Protein AF-A0A067E383-F1 (afdb_monomer_lite)

Sequence (70 aa):
MFGDCSFWPCFGDRQTESEVDPVLLVSGMGGSVLHAKRKKLGCETRVWVRILLAELEFKRKVWSRYNPKT

Structure (mmCIF, N/CA/C/O backbone):
data_AF-A0A067E383-F1
#
_entry.id   AF-A0A067E383-F1
#
loop_
_atom_site.group_PDB
_atom_site.id
_atom_site.type_symbol
_atom_site.label_atom_id
_atom_site.label_alt_id
_atom_site.label_comp_id
_atom_site.label_asym_id
_atom_site.label_entity_id
_atom_site.label_seq_id
_atom_site.pdbx_PDB_ins_code
_atom_site.Cartn_x
_atom_site.Cartn_y
_atom_site.Cartn_z
_atom_site.occupancy
_atom_site.B_iso_or_equiv
_atom_site.auth_seq_id
_atom_site.auth_comp_id
_atom_site.auth_asym_id
_atom_site.auth_atom_id
_atom_site.pdbx_PDB_model_num
ATOM 1 N N . MET A 1 1 ? 4.088 -25.491 -47.893 1.00 40.19 1 MET A N 1
ATOM 2 C CA . MET A 1 1 ? 3.998 -24.090 -48.353 1.00 40.19 1 MET A CA 1
ATOM 3 C C . MET A 1 1 ? 3.369 -23.299 -47.222 1.00 40.19 1 MET A C 1
ATOM 5 O O . MET A 1 1 ? 2.294 -23.670 -46.776 1.00 40.19 1 MET A O 1
ATOM 9 N N . PHE A 1 2 ? 4.141 -22.349 -46.697 1.00 37.84 2 PHE A N 1
ATOM 10 C CA . PHE A 1 2 ? 3.850 -21.463 -45.566 1.00 37.84 2 PHE A CA 1
ATOM 11 C C . PHE A 1 2 ? 2.647 -20.548 -45.827 1.00 37.84 2 PHE A C 1
ATOM 13 O O . PHE A 1 2 ? 2.376 -20.206 -46.977 1.00 37.84 2 PHE A O 1
ATOM 20 N N . GLY A 1 3 ? 1.992 -20.098 -44.757 1.00 41.06 3 GLY A N 1
ATOM 21 C CA . GLY A 1 3 ? 0.960 -19.067 -44.825 1.00 41.06 3 GLY A CA 1
ATOM 22 C C . GLY A 1 3 ? 0.521 -18.588 -43.445 1.00 41.06 3 GLY A C 1
ATOM 23 O O . GLY A 1 3 ? -0.663 -18.647 -43.135 1.00 41.06 3 GLY A O 1
ATOM 24 N N . ASP A 1 4 ? 1.480 -18.169 -42.617 1.00 46.75 4 ASP A N 1
ATOM 25 C CA . ASP A 1 4 ? 1.244 -17.594 -41.291 1.00 46.75 4 ASP A CA 1
ATOM 26 C C . ASP A 1 4 ? 0.537 -16.234 -41.396 1.00 46.75 4 ASP A C 1
ATOM 28 O O . ASP A 1 4 ? 1.054 -15.281 -41.981 1.00 46.75 4 ASP A O 1
ATOM 32 N N . CYS A 1 5 ? -0.645 -16.119 -40.787 1.00 48.34 5 CYS A N 1
ATOM 33 C CA . CYS A 1 5 ? -1.311 -14.841 -40.545 1.00 48.34 5 CYS A CA 1
ATOM 34 C C . CYS A 1 5 ? -0.930 -14.305 -39.157 1.00 48.34 5 CYS A C 1
ATOM 36 O O . CYS A 1 5 ? -1.725 -14.371 -38.222 1.00 48.34 5 CYS A O 1
ATOM 38 N N . SER A 1 6 ? 0.267 -13.729 -39.037 1.00 50.03 6 SER A N 1
ATOM 39 C CA . SER A 1 6 ? 0.690 -12.953 -37.861 1.00 50.03 6 SER A CA 1
ATOM 40 C C . SER A 1 6 ? 0.620 -11.454 -38.167 1.00 50.03 6 SER A C 1
ATOM 42 O O . SER A 1 6 ? 1.608 -10.817 -38.522 1.00 50.03 6 SER A O 1
ATOM 44 N N . PHE A 1 7 ? -0.579 -10.874 -38.052 1.00 47.78 7 PHE A N 1
ATOM 45 C CA . PHE A 1 7 ? -0.827 -9.434 -38.202 1.00 47.78 7 PHE A CA 1
ATOM 46 C C . PHE A 1 7 ? -0.583 -8.701 -36.867 1.00 47.78 7 PHE A C 1
ATOM 48 O O . PHE A 1 7 ? -1.518 -8.215 -36.243 1.00 47.78 7 PHE A O 1
ATOM 55 N N . TRP A 1 8 ? 0.673 -8.641 -36.406 1.00 45.88 8 TRP A N 1
ATOM 56 C CA . TRP A 1 8 ? 1.145 -7.656 -35.416 1.00 45.88 8 TRP A CA 1
ATOM 57 C C . TRP A 1 8 ? 2.669 -7.473 -35.526 1.00 45.88 8 TRP A C 1
ATOM 59 O O . TRP A 1 8 ? 3.400 -8.446 -35.370 1.00 45.88 8 TRP A O 1
ATOM 69 N N . PRO A 1 9 ? 3.189 -6.246 -35.735 1.00 46.69 9 PRO A N 1
ATOM 70 C CA . PRO A 1 9 ? 4.602 -6.020 -36.052 1.00 46.69 9 PRO A CA 1
ATOM 71 C C . PRO A 1 9 ? 5.535 -6.040 -34.825 1.00 46.69 9 PRO A C 1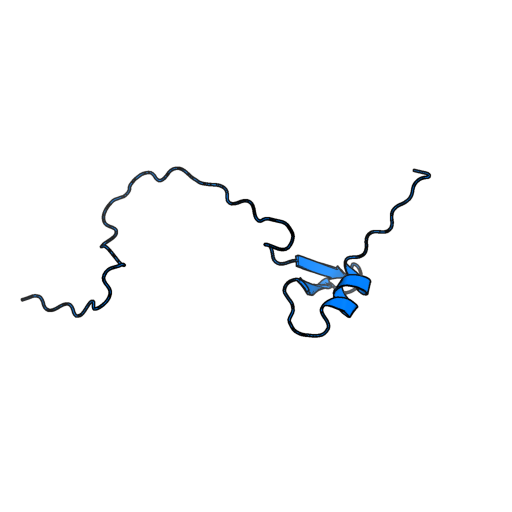
ATOM 73 O O . PRO A 1 9 ? 6.695 -5.662 -34.941 1.00 46.69 9 PRO A O 1
ATOM 76 N N . CYS A 1 10 ? 5.054 -6.455 -33.645 1.00 53.06 10 CYS A N 1
ATOM 77 C CA . CYS A 1 10 ? 5.808 -6.358 -32.386 1.00 53.06 10 CYS A CA 1
ATOM 78 C C . CYS A 1 10 ? 6.166 -7.705 -31.737 1.00 53.06 10 CYS A C 1
ATOM 80 O O . CYS A 1 10 ? 6.853 -7.708 -30.719 1.00 53.06 10 CYS A O 1
ATOM 82 N N . PHE A 1 11 ? 5.726 -8.840 -32.285 1.00 53.50 11 PHE A N 1
ATOM 83 C CA . PHE A 1 11 ? 6.107 -10.159 -31.772 1.00 53.50 11 PHE A CA 1
ATOM 84 C C . PHE A 1 11 ? 7.095 -10.805 -32.737 1.00 53.50 11 PHE A C 1
ATOM 86 O O . PHE A 1 11 ? 6.736 -11.647 -33.550 1.00 53.50 11 PHE A O 1
ATOM 93 N N . GLY A 1 12 ? 8.345 -10.345 -32.667 1.00 50.50 12 GLY A N 1
ATOM 94 C CA . GLY A 1 12 ? 9.459 -11.033 -33.304 1.00 50.50 12 GLY A CA 1
ATOM 95 C C . GLY A 1 12 ? 9.628 -12.433 -32.714 1.00 50.50 12 GLY A C 1
ATOM 96 O O . GLY A 1 12 ? 9.511 -12.619 -31.498 1.00 50.50 12 GLY A O 1
ATOM 97 N N . ASP A 1 13 ? 9.902 -13.400 -33.587 1.00 55.75 13 ASP A N 1
ATOM 98 C CA . ASP A 1 13 ? 10.285 -14.763 -33.229 1.00 55.75 13 ASP A CA 1
ATOM 99 C C . ASP A 1 13 ? 11.435 -14.747 -32.216 1.00 55.75 13 ASP A C 1
ATOM 101 O O . ASP A 1 13 ? 12.550 -14.313 -32.511 1.00 55.75 13 ASP A O 1
ATOM 105 N N . ARG A 1 14 ? 11.188 -15.234 -30.996 1.00 57.75 14 ARG A N 1
ATOM 106 C CA . ARG A 1 14 ? 12.245 -15.426 -29.993 1.00 57.75 14 ARG A CA 1
ATOM 107 C C . ARG A 1 14 ? 12.901 -16.785 -30.210 1.00 57.75 14 ARG A C 1
ATOM 109 O O . ARG A 1 14 ? 12.671 -17.714 -29.443 1.00 57.75 14 ARG A O 1
ATOM 116 N N . GLN A 1 15 ? 13.736 -16.893 -31.239 1.00 57.22 15 GLN A N 1
ATOM 117 C CA . GLN A 1 15 ? 14.794 -17.904 -31.278 1.00 57.22 15 GLN A CA 1
ATOM 118 C C . GLN A 1 15 ? 16.119 -17.255 -30.905 1.00 57.22 15 GLN A C 1
ATOM 120 O O . GLN A 1 15 ? 16.736 -16.586 -31.725 1.00 57.22 15 GLN A O 1
ATOM 125 N N . THR A 1 16 ? 16.533 -17.447 -29.658 1.00 51.31 16 THR A N 1
ATOM 126 C CA . THR A 1 16 ? 17.869 -17.896 -29.231 1.00 51.31 16 THR A CA 1
ATOM 127 C C . THR A 1 16 ? 17.960 -17.702 -27.728 1.00 51.31 16 THR A C 1
ATOM 129 O O . THR A 1 16 ? 17.495 -16.704 -27.179 1.00 51.31 16 THR A O 1
ATOM 132 N N . GLU A 1 17 ? 18.535 -18.695 -27.065 1.00 60.09 17 GLU A N 1
ATOM 133 C CA . GLU A 1 17 ? 18.988 -18.647 -25.683 1.00 60.09 17 GLU A CA 1
ATOM 134 C C . GLU A 1 17 ? 20.084 -17.577 -25.561 1.00 60.09 17 GLU A C 1
ATOM 136 O O . GLU A 1 17 ? 21.272 -17.865 -25.506 1.00 60.09 17 GLU A O 1
ATOM 141 N N . SER A 1 18 ? 19.694 -16.305 -25.601 1.00 64.00 18 SER A N 1
ATOM 142 C CA . SER A 1 18 ? 20.521 -15.220 -25.103 1.00 64.00 18 SER A CA 1
ATOM 143 C C . SER A 1 18 ? 20.478 -15.322 -23.587 1.00 64.00 18 SER A C 1
ATOM 145 O O . SER A 1 18 ? 19.395 -15.229 -23.007 1.00 64.00 18 SER A O 1
ATOM 147 N N . GLU A 1 19 ? 21.626 -15.544 -22.959 1.00 73.88 19 GLU A N 1
ATOM 148 C CA . GLU A 1 19 ? 21.815 -15.424 -21.517 1.00 73.88 19 GLU A CA 1
ATOM 149 C C . GLU A 1 19 ? 21.435 -13.983 -21.126 1.00 73.88 19 GLU A C 1
ATOM 151 O O . GLU A 1 19 ? 22.198 -13.042 -21.324 1.00 73.88 19 GLU A O 1
ATOM 156 N N . VAL A 1 20 ? 20.171 -13.771 -20.743 1.00 82.81 20 VAL A N 1
ATOM 157 C CA . VAL A 1 20 ? 19.645 -12.434 -20.447 1.00 82.81 20 VAL A CA 1
ATOM 158 C C . VAL A 1 20 ? 20.099 -12.050 -19.049 1.00 82.81 20 VAL A C 1
ATOM 160 O O . VAL A 1 20 ? 19.805 -12.770 -18.092 1.00 82.81 20 VAL A O 1
ATOM 163 N N . ASP A 1 21 ? 20.743 -10.891 -18.921 1.00 88.88 21 ASP A N 1
ATOM 164 C CA . ASP A 1 21 ? 21.088 -10.342 -17.615 1.00 88.88 21 ASP A CA 1
ATOM 165 C C . ASP A 1 21 ? 19.814 -10.111 -16.779 1.00 88.88 21 ASP A C 1
ATOM 167 O O . ASP A 1 21 ? 18.874 -9.447 -17.238 1.00 88.88 21 ASP A O 1
ATOM 171 N N . PRO A 1 22 ? 19.738 -10.638 -15.545 1.00 92.38 22 PRO A N 1
ATOM 172 C CA . PRO A 1 22 ? 18.575 -10.433 -14.698 1.00 92.38 22 PRO A CA 1
ATOM 173 C C . PRO A 1 22 ? 18.477 -8.959 -14.282 1.00 92.38 22 PRO A C 1
ATOM 175 O O . PRO A 1 22 ? 19.396 -8.398 -13.688 1.00 92.38 22 PRO A O 1
ATOM 178 N N . VAL A 1 23 ? 17.326 -8.336 -14.539 1.00 93.69 23 VAL A N 1
ATOM 179 C CA . VAL A 1 23 ? 17.042 -6.950 -14.138 1.00 93.69 23 VAL A CA 1
ATOM 180 C C . VAL A 1 23 ? 16.060 -6.932 -12.966 1.00 93.69 23 VAL A C 1
ATOM 182 O O . VAL A 1 23 ? 15.020 -7.591 -13.002 1.00 93.69 23 VAL A O 1
ATOM 185 N N . LEU A 1 24 ? 16.363 -6.136 -11.934 1.00 94.44 24 LEU A N 1
ATOM 186 C CA . LEU A 1 24 ? 15.461 -5.885 -10.809 1.00 94.44 24 LEU A CA 1
ATOM 187 C C . LEU A 1 24 ? 14.621 -4.628 -11.062 1.00 94.44 24 LEU A C 1
ATOM 189 O O . LEU A 1 24 ? 15.153 -3.535 -11.243 1.00 94.44 24 LEU A O 1
ATOM 193 N N . LEU A 1 25 ? 13.299 -4.774 -11.004 1.00 95.38 25 LEU A N 1
ATOM 194 C CA . LEU A 1 25 ? 12.364 -3.657 -11.106 1.00 95.38 25 LEU A CA 1
ATOM 195 C C . LEU A 1 25 ? 11.999 -3.143 -9.713 1.00 95.38 25 LEU A C 1
ATOM 197 O O . LEU A 1 25 ? 11.537 -3.902 -8.861 1.00 95.38 25 LEU A O 1
ATOM 201 N N . VAL A 1 26 ? 12.155 -1.838 -9.503 1.00 96.06 26 VAL A N 1
ATOM 202 C CA . VAL A 1 26 ? 11.749 -1.160 -8.268 1.00 96.06 26 VAL A CA 1
ATOM 203 C C . VAL A 1 26 ? 10.555 -0.266 -8.572 1.00 96.06 26 VAL A C 1
ATOM 205 O O . VAL A 1 26 ? 10.642 0.655 -9.381 1.00 96.06 26 VAL A O 1
ATOM 208 N N . SER A 1 27 ? 9.423 -0.534 -7.923 1.00 95.31 27 SER A N 1
ATOM 209 C CA . SER A 1 27 ? 8.230 0.300 -8.058 1.00 95.31 27 SER A CA 1
ATOM 210 C C . SER A 1 27 ? 8.360 1.585 -7.239 1.00 95.31 27 SER A C 1
ATOM 212 O O . SER A 1 27 ? 8.815 1.544 -6.095 1.00 95.31 27 SER A O 1
ATOM 214 N N . GLY A 1 28 ? 7.867 2.703 -7.773 1.00 95.19 28 GLY A N 1
ATOM 215 C CA . GLY A 1 28 ? 7.703 3.944 -7.013 1.00 95.19 28 GLY A CA 1
ATOM 216 C C . GLY A 1 28 ? 6.639 3.848 -5.909 1.00 95.19 28 GLY A C 1
ATOM 217 O O . GLY A 1 28 ? 6.013 2.805 -5.696 1.00 95.19 28 GLY A O 1
ATOM 218 N N . MET A 1 29 ? 6.400 4.961 -5.209 1.00 92.12 29 MET A N 1
ATOM 219 C CA . MET A 1 29 ? 5.368 5.035 -4.167 1.00 92.12 29 MET A CA 1
ATOM 220 C C . MET A 1 29 ? 3.993 4.647 -4.727 1.00 92.12 29 MET A C 1
ATOM 222 O O . MET A 1 29 ? 3.527 5.223 -5.705 1.00 92.12 29 MET A O 1
ATOM 226 N N . GLY A 1 30 ? 3.349 3.654 -4.110 1.00 89.06 30 GLY A N 1
ATOM 227 C CA . GLY A 1 30 ? 2.050 3.144 -4.558 1.00 89.06 30 GLY A CA 1
ATOM 228 C C . GLY A 1 30 ? 2.087 2.322 -5.854 1.00 89.06 30 GLY A C 1
ATOM 229 O O . GLY A 1 30 ? 1.032 1.907 -6.323 1.00 89.06 30 GLY A O 1
ATOM 230 N N . GLY A 1 31 ? 3.263 2.036 -6.420 1.00 93.31 31 GLY A N 1
ATOM 231 C CA . GLY A 1 31 ? 3.400 1.253 -7.654 1.00 93.31 31 GLY A CA 1
ATOM 232 C C . GLY A 1 31 ? 3.269 -0.264 -7.472 1.00 93.31 31 GLY A C 1
ATOM 233 O O . GLY A 1 31 ? 3.377 -1.005 -8.443 1.00 93.31 31 GLY A O 1
ATOM 234 N N . SER A 1 32 ? 3.050 -0.738 -6.245 1.00 91.75 32 SER A N 1
ATOM 235 C CA . SER A 1 32 ? 2.930 -2.157 -5.910 1.00 91.75 32 SER A CA 1
ATOM 236 C C . SER A 1 32 ? 1.617 -2.453 -5.194 1.00 91.75 32 SER A C 1
ATOM 238 O O . SER A 1 32 ? 1.041 -1.594 -4.536 1.00 91.75 32 SER A O 1
ATOM 240 N N . VAL A 1 33 ? 1.118 -3.681 -5.329 1.00 92.69 33 VAL A N 1
ATOM 241 C CA . VAL A 1 33 ? -0.096 -4.141 -4.640 1.00 92.69 33 VAL A CA 1
ATOM 242 C C . VAL A 1 33 ? 0.240 -4.443 -3.178 1.00 92.69 33 VAL A C 1
ATOM 244 O O . VAL A 1 33 ? 1.201 -5.149 -2.891 1.00 92.69 33 VAL A O 1
ATOM 247 N N . LEU A 1 34 ? -0.579 -3.947 -2.251 1.00 91.81 34 LEU A N 1
ATOM 248 C CA . LEU A 1 34 ? -0.458 -4.208 -0.821 1.00 91.81 34 LEU A CA 1
ATOM 249 C C . LEU A 1 34 ? -1.619 -5.068 -0.328 1.00 91.81 34 LEU A C 1
ATOM 251 O O . LEU A 1 34 ? -2.799 -4.768 -0.547 1.00 91.81 34 LEU A O 1
ATOM 255 N N . HIS A 1 35 ? -1.267 -6.099 0.427 1.00 91.00 35 HIS A N 1
ATOM 256 C CA . HIS A 1 35 ? -2.195 -6.973 1.123 1.00 91.00 35 HIS A CA 1
ATOM 257 C C . HIS A 1 35 ? -2.003 -6.854 2.638 1.00 91.00 35 HIS A C 1
ATOM 259 O O . HIS A 1 35 ? -0.885 -6.777 3.138 1.00 91.00 35 HIS A O 1
ATOM 265 N N . ALA A 1 36 ? -3.110 -6.824 3.379 1.00 89.50 36 ALA A N 1
ATOM 266 C CA . ALA A 1 36 ? -3.113 -6.799 4.834 1.00 89.50 36 ALA A CA 1
ATOM 267 C C . ALA A 1 36 ? -3.634 -8.130 5.380 1.00 89.50 36 ALA A C 1
ATOM 269 O O . ALA A 1 36 ? -4.717 -8.584 5.000 1.00 89.50 36 ALA A O 1
ATOM 270 N N . LYS A 1 37 ? -2.897 -8.717 6.326 1.0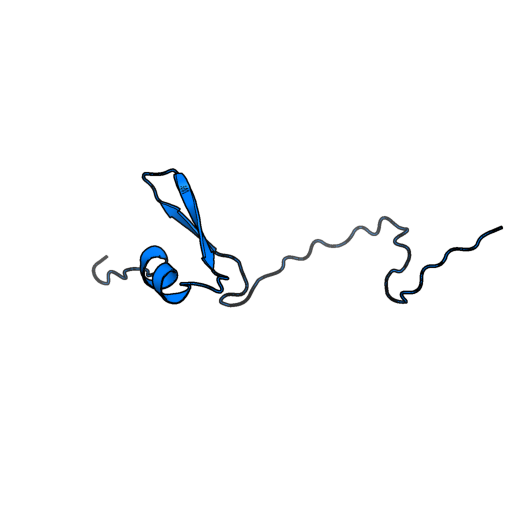0 89.62 37 LYS A N 1
ATOM 271 C CA . LYS A 1 37 ? -3.267 -9.964 7.005 1.00 89.62 37 LYS A CA 1
ATOM 272 C C . LYS A 1 37 ? -3.691 -9.684 8.442 1.00 89.62 37 LYS A C 1
ATOM 274 O O . LYS A 1 37 ? -2.963 -9.055 9.211 1.00 89.62 37 LYS A O 1
ATOM 279 N N . ARG A 1 38 ? -4.868 -10.173 8.842 1.00 81.31 38 ARG A N 1
ATOM 280 C CA . ARG A 1 38 ? -5.299 -10.102 10.248 1.00 81.31 38 ARG A CA 1
ATOM 281 C C . ARG A 1 38 ? -4.738 -11.287 11.030 1.00 81.31 38 ARG A C 1
ATOM 283 O O . ARG A 1 38 ? -5.048 -12.431 10.713 1.00 81.31 38 ARG A O 1
ATOM 290 N N . LYS A 1 39 ? -4.003 -11.003 12.115 1.00 78.31 39 LYS A N 1
ATOM 291 C CA . LYS A 1 39 ? -3.362 -12.014 12.985 1.00 78.31 39 LYS A CA 1
ATOM 292 C C . LYS A 1 39 ? -4.310 -13.123 13.464 1.00 78.31 39 LYS A C 1
ATOM 294 O O . LYS A 1 39 ? -3.878 -14.253 13.615 1.00 78.31 39 LYS A O 1
ATOM 299 N N . LYS A 1 40 ? -5.586 -12.801 13.707 1.00 74.25 40 LYS A N 1
ATOM 300 C CA . LYS A 1 40 ? -6.547 -13.728 14.330 1.00 74.25 40 LYS A CA 1
ATOM 301 C C . LYS A 1 40 ? -7.310 -14.632 13.362 1.00 74.25 40 LYS A C 1
ATOM 303 O O . LYS A 1 40 ? -7.814 -15.653 13.797 1.00 74.25 40 LYS A O 1
ATOM 308 N N . LEU A 1 41 ? -7.466 -14.239 12.097 1.00 70.44 41 LEU A N 1
ATOM 309 C CA . LEU A 1 41 ? -8.438 -14.879 11.195 1.00 70.44 41 LEU A CA 1
ATOM 310 C C . LEU A 1 41 ? -7.808 -15.487 9.944 1.00 70.44 41 LEU A C 1
ATOM 312 O O . LEU A 1 41 ? -8.527 -16.045 9.129 1.00 70.44 41 LEU A O 1
ATOM 316 N N . GLY A 1 42 ? -6.496 -15.339 9.740 1.00 76.88 42 GLY A N 1
ATOM 317 C CA . GLY A 1 42 ? -5.817 -15.823 8.532 1.00 76.88 42 GLY A CA 1
ATOM 318 C C . GLY A 1 42 ? -6.217 -15.096 7.241 1.00 76.88 42 GLY A C 1
ATOM 319 O O . GLY A 1 42 ? -5.446 -15.119 6.290 1.00 76.88 42 GLY A O 1
ATOM 320 N N . CYS A 1 43 ? -7.356 -14.395 7.224 1.00 79.81 43 CYS A N 1
ATOM 321 C CA . CYS A 1 43 ? -7.853 -13.664 6.072 1.00 79.81 43 CYS A CA 1
ATOM 322 C C . CYS A 1 43 ? -6.884 -12.564 5.639 1.00 79.81 43 CYS A C 1
ATOM 324 O O . CYS A 1 43 ? -6.534 -11.655 6.408 1.00 79.81 43 CYS A O 1
ATOM 326 N N . GLU A 1 44 ? -6.524 -12.642 4.367 1.00 87.94 44 GLU A N 1
ATOM 327 C CA . GLU A 1 44 ? -5.775 -11.639 3.639 1.00 87.94 44 GLU A CA 1
ATOM 328 C C . GLU A 1 44 ? -6.750 -10.746 2.870 1.00 87.94 44 GLU A C 1
ATOM 330 O O . GLU A 1 44 ? -7.708 -11.207 2.253 1.00 87.94 44 GLU A O 1
ATOM 335 N N . THR A 1 45 ? -6.554 -9.434 2.941 1.00 88.25 45 THR A N 1
ATOM 336 C CA . THR A 1 45 ? -7.364 -8.469 2.195 1.00 88.25 45 THR A CA 1
ATOM 337 C C . THR A 1 45 ? -6.443 -7.564 1.399 1.00 88.25 45 THR A C 1
ATOM 339 O O . THR A 1 45 ? -5.566 -6.933 1.985 1.00 88.25 45 THR A O 1
ATOM 342 N N . ARG A 1 46 ? -6.661 -7.442 0.086 1.00 89.81 46 ARG A N 1
ATOM 343 C CA . ARG A 1 46 ? -5.989 -6.418 -0.727 1.00 89.81 46 ARG A CA 1
ATOM 344 C C . ARG A 1 46 ? -6.395 -5.046 -0.213 1.00 89.81 46 ARG A C 1
ATOM 346 O O . ARG A 1 46 ? -7.580 -4.755 -0.209 1.00 89.81 46 ARG A O 1
ATOM 353 N N . VAL A 1 47 ? -5.458 -4.221 0.231 1.00 90.44 47 VAL A N 1
ATOM 354 C CA . VAL A 1 47 ? -5.730 -2.854 0.716 1.00 90.44 47 VAL A CA 1
ATOM 355 C C . VAL A 1 47 ? -5.373 -1.798 -0.326 1.00 90.44 47 VAL A C 1
ATOM 357 O O . VAL A 1 47 ? -5.981 -0.734 -0.336 1.00 90.44 47 VAL A O 1
ATOM 360 N N . TRP A 1 48 ? -4.472 -2.128 -1.251 1.00 91.38 48 TRP A N 1
ATOM 361 C CA . TRP A 1 48 ? -4.055 -1.289 -2.374 1.00 91.38 48 TRP A CA 1
ATOM 362 C C . TRP A 1 48 ? -3.590 -2.195 -3.529 1.00 91.38 48 TRP A C 1
ATOM 364 O O . TRP A 1 48 ? -3.039 -3.253 -3.267 1.00 91.38 48 TRP A O 1
ATOM 374 N N . VAL A 1 49 ? -3.795 -1.911 -4.812 1.00 89.12 49 VAL A N 1
ATOM 375 C CA . VAL A 1 49 ? -4.632 -0.869 -5.420 1.00 89.12 49 VAL A CA 1
ATOM 376 C C . VAL A 1 49 ? -6.101 -1.323 -5.377 1.00 89.12 49 VAL A C 1
ATOM 378 O O . VAL A 1 49 ? -6.407 -2.473 -5.705 1.00 89.12 49 VAL A O 1
ATOM 381 N N . ARG A 1 50 ? -7.021 -0.454 -4.940 1.00 85.38 50 ARG A N 1
ATOM 382 C CA . ARG A 1 50 ? -8.468 -0.739 -4.863 1.00 85.38 50 ARG A CA 1
ATOM 383 C C . ARG A 1 50 ? -9.279 0.408 -5.453 1.00 85.38 50 ARG A C 1
ATOM 385 O O . ARG A 1 50 ? -8.920 1.561 -5.262 1.00 85.38 50 ARG A O 1
ATOM 392 N N . ILE A 1 51 ? -10.402 0.071 -6.088 1.00 82.75 51 ILE A N 1
ATOM 393 C CA . ILE A 1 51 ? -11.367 1.048 -6.620 1.00 82.75 51 ILE A CA 1
ATOM 394 C C . ILE A 1 51 ? -12.398 1.429 -5.544 1.00 82.75 51 ILE A C 1
ATOM 396 O O . ILE A 1 51 ? -12.718 2.597 -5.367 1.00 82.75 51 ILE A O 1
ATOM 400 N N . LEU A 1 52 ? -12.893 0.447 -4.781 1.00 84.50 52 LEU A N 1
ATOM 401 C CA . LEU A 1 52 ? -13.942 0.646 -3.777 1.00 84.50 52 LEU A CA 1
ATOM 402 C C . LEU A 1 52 ? -13.375 0.653 -2.355 1.00 84.50 52 LEU A C 1
ATOM 404 O O . LEU A 1 52 ? -12.507 -0.158 -2.026 1.00 84.50 52 LEU A O 1
ATOM 408 N N . LEU A 1 53 ? -13.909 1.540 -1.504 1.00 84.25 53 LEU A N 1
ATOM 409 C CA . LEU A 1 53 ? -13.563 1.674 -0.078 1.00 84.25 53 LEU A CA 1
ATOM 410 C C . LEU A 1 53 ? -12.053 1.809 0.195 1.00 84.25 53 LEU A C 1
ATOM 412 O O . LEU A 1 53 ? -11.590 1.472 1.287 1.00 84.25 53 LEU A O 1
ATOM 416 N N . ALA A 1 54 ? -11.288 2.301 -0.785 1.00 84.19 54 ALA A N 1
ATOM 417 C CA . ALA A 1 54 ? -9.835 2.383 -0.707 1.00 84.19 54 ALA A CA 1
ATOM 418 C C . ALA A 1 54 ? -9.394 3.195 0.516 1.00 84.19 54 ALA A C 1
ATOM 420 O O . ALA A 1 54 ? -8.625 2.703 1.335 1.00 84.19 54 ALA A O 1
ATOM 421 N N . GLU A 1 55 ? -9.969 4.382 0.711 1.00 85.81 55 GLU A N 1
ATOM 422 C CA . GLU A 1 55 ? -9.629 5.257 1.833 1.00 85.81 55 GLU A CA 1
ATOM 423 C C . GLU A 1 55 ? -9.962 4.636 3.201 1.00 85.81 55 GLU A C 1
ATOM 425 O O . GLU A 1 55 ? -9.142 4.669 4.121 1.00 85.81 55 GLU A O 1
ATOM 430 N N . LEU A 1 56 ? -11.145 4.023 3.334 1.00 88.75 56 LEU A N 1
ATOM 431 C CA . LEU A 1 56 ? -11.587 3.397 4.582 1.00 88.75 56 LEU A CA 1
ATOM 432 C C . LEU A 1 56 ? -10.669 2.235 4.975 1.00 88.75 56 LEU A C 1
ATOM 434 O O . LEU A 1 56 ? -10.262 2.113 6.131 1.00 88.75 56 LEU A O 1
ATOM 438 N N . GLU A 1 57 ? -10.348 1.369 4.018 1.00 88.81 57 GLU A N 1
ATOM 439 C CA . GLU A 1 57 ? -9.507 0.197 4.254 1.00 88.81 57 GLU A CA 1
ATOM 440 C C . GLU A 1 57 ? -8.045 0.587 4.480 1.00 88.81 57 GLU A C 1
ATOM 442 O O . GLU A 1 57 ? -7.388 -0.011 5.334 1.00 88.81 57 GLU A O 1
ATOM 447 N N . PHE A 1 58 ? -7.565 1.636 3.808 1.00 86.19 58 PHE A N 1
ATOM 448 C CA . PHE A 1 58 ? -6.232 2.189 4.021 1.00 86.19 58 PHE A CA 1
ATOM 449 C C . PHE A 1 58 ? -6.091 2.767 5.435 1.00 86.19 58 PHE A C 1
ATOM 451 O O . PHE A 1 58 ? -5.229 2.328 6.198 1.00 86.19 58 PHE A O 1
ATOM 458 N N . LYS A 1 59 ? -7.000 3.660 5.851 1.00 87.50 59 LYS A N 1
ATOM 459 C CA . LYS A 1 59 ? -6.994 4.244 7.207 1.00 87.50 59 LYS A CA 1
ATOM 460 C C . LYS A 1 59 ? -7.132 3.184 8.301 1.00 87.50 59 LYS A C 1
ATOM 462 O O . LYS A 1 59 ? -6.522 3.305 9.357 1.00 87.50 59 LYS A O 1
ATOM 467 N N . ARG A 1 60 ? -7.919 2.128 8.067 1.00 88.69 60 ARG A N 1
ATOM 468 C CA . ARG A 1 60 ? -8.141 1.068 9.065 1.00 88.69 60 ARG A CA 1
ATOM 469 C C . ARG A 1 60 ? -6.985 0.084 9.202 1.00 88.69 60 ARG A C 1
ATOM 471 O O . ARG A 1 60 ? -6.807 -0.458 10.289 1.00 88.69 60 ARG A O 1
ATOM 478 N N . LYS A 1 61 ? -6.279 -0.235 8.113 1.00 87.31 61 LYS A N 1
ATOM 479 C CA . LYS A 1 61 ? -5.329 -1.365 8.082 1.00 87.31 61 LYS A CA 1
ATOM 480 C C . LYS A 1 61 ? -3.880 -0.968 7.801 1.00 87.31 61 LYS A C 1
ATOM 482 O O . LYS A 1 61 ? -2.999 -1.746 8.147 1.00 87.31 61 LYS A O 1
ATOM 487 N N . VAL A 1 62 ? -3.636 0.184 7.177 1.00 88.69 62 VAL A N 1
ATOM 488 C CA . VAL A 1 62 ? -2.299 0.604 6.715 1.00 88.69 62 VAL A CA 1
ATOM 489 C C . VAL A 1 62 ? -1.697 1.698 7.599 1.00 88.69 62 VAL A C 1
ATOM 491 O O . VAL A 1 62 ? -0.481 1.847 7.629 1.00 88.69 62 VAL A O 1
ATOM 494 N N . TRP A 1 63 ? -2.515 2.443 8.350 1.00 89.19 63 TRP A N 1
ATOM 495 C CA . TRP A 1 63 ? -2.025 3.560 9.157 1.00 89.19 63 TRP A CA 1
ATOM 496 C C . TRP A 1 63 ? -1.028 3.086 10.220 1.00 89.19 63 TRP A C 1
ATOM 498 O O . TRP A 1 63 ? -1.377 2.368 11.160 1.00 89.19 63 TRP A O 1
ATOM 508 N N . SER A 1 64 ? 0.229 3.489 10.062 1.00 87.25 64 SER A N 1
ATOM 509 C CA . SER A 1 64 ? 1.268 3.239 11.047 1.00 87.25 64 SER A CA 1
ATOM 510 C C . SER A 1 64 ? 1.116 4.222 12.207 1.00 87.25 64 SER A C 1
ATOM 512 O O . SER A 1 64 ? 0.953 5.428 12.022 1.00 87.25 64 SER A O 1
ATOM 514 N N . ARG A 1 65 ? 1.161 3.701 13.435 1.00 89.06 65 ARG A N 1
ATOM 515 C CA . ARG A 1 65 ? 1.217 4.530 14.638 1.00 89.06 65 ARG A CA 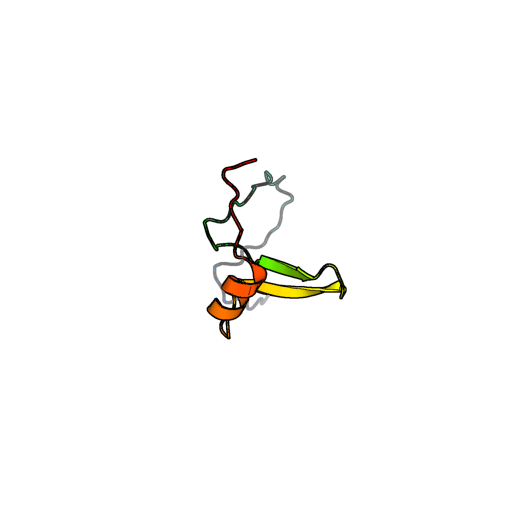1
ATOM 516 C C . ARG A 1 65 ? 2.678 4.77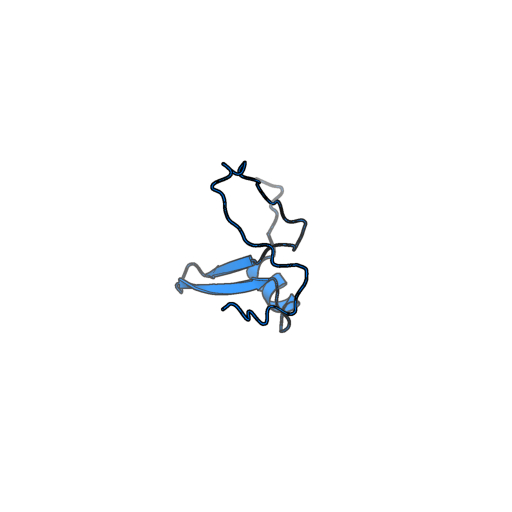3 14.990 1.00 89.06 65 ARG A C 1
ATOM 518 O O . ARG A 1 65 ? 3.375 3.840 15.375 1.00 89.06 65 ARG A O 1
ATOM 525 N N . TYR A 1 66 ? 3.118 6.020 14.879 1.00 91.44 66 TYR A N 1
ATOM 526 C CA . TYR A 1 66 ? 4.440 6.435 15.335 1.00 91.44 66 TYR A CA 1
ATOM 527 C C . TYR A 1 66 ? 4.462 6.606 16.864 1.00 91.44 66 TYR A C 1
ATOM 529 O O . TYR A 1 66 ? 3.504 7.121 17.448 1.00 91.44 66 TYR A O 1
ATOM 537 N N . ASN A 1 67 ? 5.545 6.166 17.510 1.00 94.00 67 ASN A N 1
ATOM 538 C CA . ASN A 1 67 ? 5.796 6.382 18.932 1.00 94.00 67 ASN A CA 1
ATOM 539 C C . ASN A 1 67 ? 7.137 7.120 19.105 1.00 94.00 67 ASN A C 1
ATOM 541 O O . ASN A 1 67 ? 8.174 6.527 18.827 1.00 94.00 67 ASN A O 1
ATOM 545 N N . PRO A 1 68 ? 7.144 8.383 19.567 1.00 94.19 68 PRO A N 1
ATOM 546 C CA . PRO A 1 68 ? 8.379 9.148 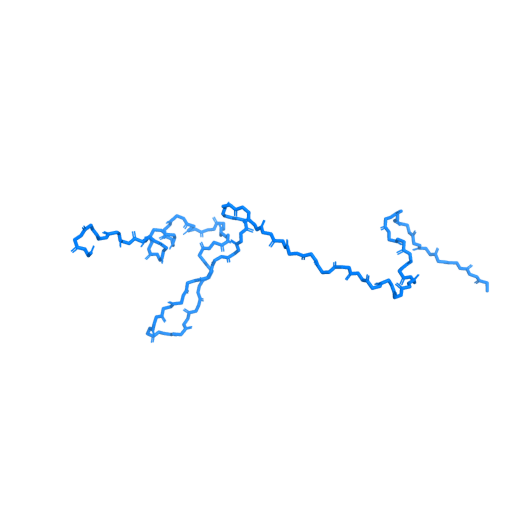19.756 1.00 94.19 68 PRO A CA 1
ATOM 547 C C . PRO A 1 68 ? 9.133 8.805 21.050 1.00 94.19 68 PRO A C 1
ATOM 549 O O . PRO A 1 68 ? 10.207 9.344 21.277 1.00 94.19 68 PRO A O 1
ATOM 552 N N . LYS A 1 69 ? 8.550 7.987 21.939 1.00 91.50 69 LYS A N 1
ATOM 553 C CA . LYS A 1 69 ? 9.117 7.664 23.262 1.00 91.50 69 LYS A CA 1
ATOM 554 C C . LYS A 1 69 ? 9.859 6.319 23.314 1.00 91.50 69 LYS A C 1
ATOM 556 O O . LYS A 1 69 ? 10.240 5.900 24.402 1.00 91.50 69 LYS A O 1
ATOM 561 N N . THR A 1 70 ? 9.972 5.624 22.184 1.00 68.81 70 THR A N 1
ATOM 562 C CA . THR A 1 70 ? 10.811 4.422 22.024 1.00 68.81 70 THR A CA 1
ATOM 563 C C . THR A 1 70 ? 12.224 4.788 21.632 1.00 68.81 70 THR A C 1
ATOM 565 O O . THR A 1 70 ? 12.355 5.740 20.833 1.00 68.81 70 THR A O 1
#

Secondary structure (DSSP, 8-state):
--------TT-----S---PPP------TT-S-EEEE-TTT--EEEEES-SS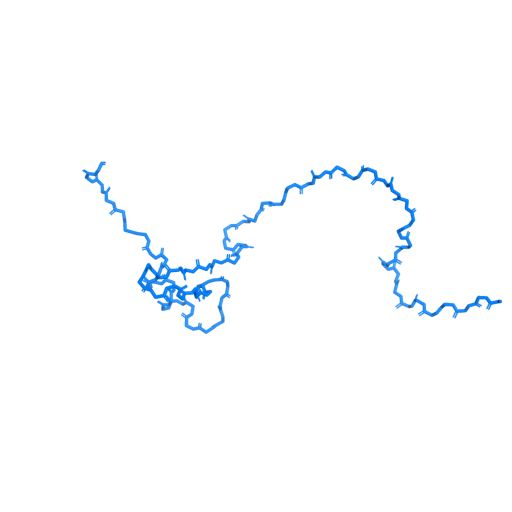SHHHHHHHHT-----TT-

Radius of gyration: 22.58 Å; chains: 1; bounding box: 36×33×72 Å

pLDDT: mean 78.04, std 17.47, range [37.84, 96.06]

Organism: Citrus sinensis (NCBI:txid2711)

Foldseek 3Di:
DDDDPPPDPPDDDPPDPDVDDDDDDDADDLRDWDWFADPPPRDIDTQPDDDPCNVVSCVVGVDDDDDPVD